Protein AF-A0A2J7ZLT3-F1 (afdb_monomer)

Mean predicted aligned error: 11.8 Å

Solvent-accessible surface area (backbone atoms only — not comparable to full-atom values): 6973 Å² total; per-residue (Å²): 136,85,84,80,76,80,91,77,70,74,75,76,81,77,71,83,74,70,76,86,75,75,88,58,89,88,62,77,82,69,49,76,57,26,65,30,59,28,71,86,56,54,35,35,39,38,24,14,52,70,13,44,32,37,34,28,34,59,89,78,57,43,77,76,38,74,42,75,80,49,94,32,29,22,65,43,48,42,49,38,85,85,42,55,36,34,40,36,32,29,56,54,98,77,77,48,38,39,36,36,35,26,34,61,90,77,49,42,81,76,46,76,47,74,54,70,132

Sequence (117 aa):
MAQHAPRDALPPPQQPITPPVPPRQNARPRAVTSVAFSPDGRQLASGSDGGTLLLWDTATGQCTATLEGHWGTVTSVAFSPDGRQLASSCGSRGDDETLWLWDTATGQCTATLEVGS

InterPro domains:
  IPR001680 WD40 repeat [PF00400] (31-57)
  IPR001680 WD40 repeat [PF00400] (61-103)
  IPR001680 WD40 repeat [PS50082] (25-66)
  IPR001680 WD40 repeat [PS50082] (67-112)
  IPR001680 WD40 repeat [SM00320] (18-57)
  IPR001680 WD40 repeat [SM00320] (60-103)
  IPR015943 WD40/YVTN repeat-like-containing domain superfamily [G3DSA:2.130.10.10] (11-117)
  IPR036322 WD40-repeat-containing domain superfamily [SSF50978] (30-114)

Nearest PDB structures (foldseek):
  7sse-assembly1_B  TM=6.465E-01  e=5.815E-06  Homo sapiens
  8f8e-assembly1_A  TM=6.397E-01  e=8.024E-06  Homo sapiens
  9bhr-assembly2_B  TM=6.167E-01  e=4.691E-06  Homo sapiens
  9d4e-assembly2_B  TM=6.391E-01  e=1.448E-05  Homo sapiens
  6zx9-assembly1_B  TM=6.154E-01  e=8.933E-06  Homo sapiens

Structure (mmCIF, N/CA/C/O backbone):
data_AF-A0A2J7ZLT3-F1
#
_entry.id   AF-A0A2J7ZLT3-F1
#
loop_
_atom_site.group_PDB
_atom_site.id
_atom_site.type_symbol
_atom_site.label_atom_id
_atom_site.label_alt_id
_atom_site.label_comp_id
_atom_site.label_asym_id
_atom_site.label_entity_id
_atom_site.label_seq_id
_atom_site.pdbx_PDB_ins_cod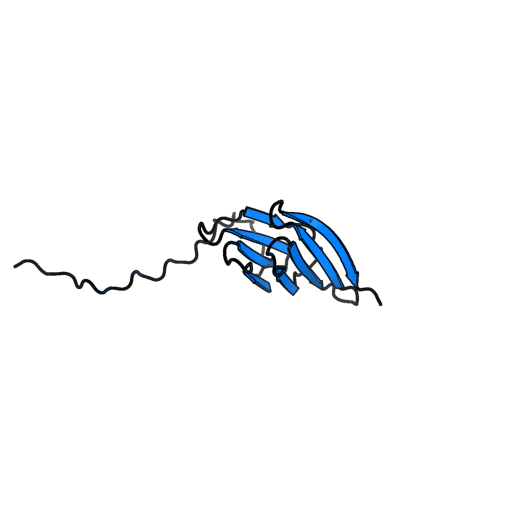e
_atom_site.Cartn_x
_atom_site.Cartn_y
_atom_site.Cartn_z
_atom_site.occupancy
_atom_site.B_iso_or_equiv
_atom_site.auth_seq_id
_atom_site.auth_comp_id
_atom_site.auth_asym_id
_atom_site.auth_atom_id
_atom_site.pdbx_PDB_model_num
ATOM 1 N N . MET A 1 1 ? -35.300 21.488 40.326 1.00 40.22 1 MET A N 1
ATOM 2 C CA . MET A 1 1 ? -35.542 21.544 38.869 1.00 40.22 1 MET A CA 1
ATOM 3 C C . MET A 1 1 ? -34.316 20.948 38.191 1.00 40.22 1 MET A C 1
ATOM 5 O O . MET A 1 1 ? -33.262 21.566 38.243 1.00 40.22 1 MET A O 1
ATOM 9 N N . ALA A 1 2 ? -34.395 19.706 37.708 1.00 40.06 2 ALA A N 1
ATOM 10 C CA . ALA A 1 2 ? -33.268 19.033 37.060 1.00 40.06 2 ALA A CA 1
ATOM 11 C C . ALA A 1 2 ? -33.290 19.358 35.561 1.00 40.06 2 ALA A C 1
ATOM 13 O O . ALA A 1 2 ? -34.299 19.138 34.896 1.00 40.06 2 ALA A O 1
ATOM 14 N N . GLN A 1 3 ? -32.198 19.927 35.059 1.00 45.53 3 GLN A N 1
ATOM 15 C CA . GLN A 1 3 ? -32.042 20.307 33.659 1.00 45.53 3 GLN A CA 1
ATOM 16 C C . GLN A 1 3 ? -31.741 19.036 32.853 1.00 45.53 3 GLN A C 1
ATOM 18 O O . GLN A 1 3 ? -30.761 18.345 33.125 1.00 45.53 3 GLN A O 1
ATOM 23 N N . HIS A 1 4 ? -32.623 18.688 31.916 1.00 41.56 4 HIS A N 1
ATOM 24 C CA . HIS A 1 4 ? -32.464 17.550 31.011 1.00 41.56 4 HIS A CA 1
ATOM 25 C C . HIS A 1 4 ? -31.528 17.973 29.867 1.00 41.56 4 HIS A C 1
ATOM 27 O O . HIS A 1 4 ? -31.846 18.904 29.131 1.00 41.56 4 HIS A O 1
ATOM 33 N N . ALA A 1 5 ? -30.368 17.328 29.733 1.00 53.16 5 ALA A N 1
ATOM 34 C CA . ALA A 1 5 ? -29.479 17.537 28.591 1.00 53.16 5 ALA A CA 1
ATOM 35 C C . ALA A 1 5 ? -30.092 16.917 27.310 1.00 53.16 5 ALA A C 1
ATOM 37 O O . ALA A 1 5 ? -30.724 15.859 27.402 1.00 53.16 5 ALA A O 1
ATOM 38 N N . PRO A 1 6 ? -29.933 17.537 26.124 1.00 52.59 6 PRO A N 1
ATOM 39 C CA . PRO A 1 6 ? -30.505 17.024 24.879 1.00 52.59 6 PRO A CA 1
ATOM 40 C C . PRO A 1 6 ? -29.804 15.728 24.440 1.00 52.59 6 PRO A C 1
ATOM 42 O O . PRO A 1 6 ? -28.578 15.660 24.384 1.00 52.59 6 PRO A O 1
ATOM 45 N N . ARG A 1 7 ? -30.595 14.693 24.129 1.00 55.78 7 ARG A N 1
ATOM 46 C CA . ARG A 1 7 ? -30.136 13.324 23.813 1.00 55.78 7 ARG A CA 1
ATOM 47 C C . ARG A 1 7 ? -29.684 13.118 22.355 1.00 55.78 7 ARG A C 1
ATOM 49 O O . ARG A 1 7 ? -29.323 11.999 22.015 1.00 55.78 7 ARG A O 1
ATOM 56 N N . ASP A 1 8 ? -29.649 14.179 21.544 1.00 48.78 8 ASP A N 1
ATOM 57 C CA . ASP A 1 8 ? -29.409 14.110 20.088 1.00 48.78 8 ASP A CA 1
ATOM 58 C C . ASP A 1 8 ? -28.121 14.814 19.620 1.00 48.78 8 ASP A C 1
ATOM 60 O O . ASP A 1 8 ? -27.965 15.139 18.443 1.00 48.78 8 ASP A O 1
ATOM 64 N N . ALA A 1 9 ? -27.166 15.065 20.518 1.00 43.59 9 ALA A N 1
ATOM 65 C CA . ALA A 1 9 ? -25.853 15.537 20.091 1.00 43.59 9 ALA A CA 1
ATOM 66 C C . ALA A 1 9 ? -25.094 14.385 19.409 1.00 43.59 9 ALA A C 1
ATOM 68 O O . ALA A 1 9 ? -24.639 13.454 20.076 1.00 43.59 9 ALA A O 1
ATOM 69 N N . LEU A 1 10 ? -24.957 14.454 18.078 1.00 37.12 10 LEU A N 1
ATOM 70 C CA . LEU A 1 10 ? -23.989 13.649 17.329 1.00 37.12 10 LEU A CA 1
ATOM 71 C C . LEU A 1 10 ? -22.627 13.757 18.036 1.00 37.12 10 LEU A C 1
ATOM 73 O O . LEU A 1 10 ? -22.202 14.879 18.340 1.00 37.12 10 LEU A O 1
ATOM 77 N N . PRO A 1 11 ? -21.945 12.635 18.331 1.00 38.00 11 PRO A N 1
ATOM 78 C CA . PRO A 1 11 ? -20.622 12.698 18.928 1.00 38.00 11 PRO A CA 1
ATOM 79 C C . PRO A 1 11 ? -19.718 13.551 18.027 1.00 38.00 11 PRO A C 1
ATOM 81 O O . PRO A 1 11 ? -19.845 13.472 16.799 1.00 38.00 11 PRO A O 1
ATOM 84 N N . PRO A 1 12 ? -18.830 14.387 18.600 1.00 36.47 12 PRO A N 1
ATOM 85 C CA . PRO A 1 12 ? -17.894 15.166 17.802 1.00 36.47 12 PRO A CA 1
ATOM 86 C C . PRO A 1 12 ? -17.154 14.218 16.848 1.00 36.47 12 PRO A C 1
ATOM 88 O O . PRO A 1 12 ? -16.856 13.089 17.256 1.00 36.47 12 PRO A O 1
ATOM 91 N N . PRO A 1 13 ? -16.881 14.628 15.593 1.00 39.75 13 PRO A N 1
ATOM 92 C CA . PRO A 1 13 ? -16.137 13.792 14.664 1.00 39.75 13 PRO A CA 1
ATOM 93 C C . PRO A 1 13 ? -14.845 13.361 15.357 1.00 39.75 13 PRO A C 1
ATOM 95 O O . PRO A 1 13 ? -14.049 14.201 15.780 1.00 39.75 13 PRO A O 1
ATOM 98 N N . GLN A 1 14 ? -14.700 12.050 15.556 1.00 39.91 14 GLN A N 1
ATOM 99 C CA . GLN A 1 14 ? -13.506 11.456 16.145 1.00 39.91 14 GLN A CA 1
ATOM 100 C C . GLN A 1 14 ? -12.328 11.935 15.292 1.00 39.91 14 GLN A C 1
ATOM 102 O O . GLN A 1 14 ? -12.320 11.725 14.077 1.00 39.91 14 GLN A O 1
ATOM 107 N N . GLN A 1 15 ? -11.395 12.672 15.898 1.00 37.34 15 GLN A N 1
ATOM 108 C CA . GLN A 1 15 ? -10.219 13.170 15.189 1.00 37.34 15 GLN A CA 1
ATOM 109 C C . GLN A 1 15 ? -9.488 11.984 14.533 1.00 37.34 15 GLN A C 1
ATOM 111 O O . GLN A 1 15 ? -9.453 10.909 15.138 1.00 37.34 15 GLN A O 1
ATOM 116 N N . PRO A 1 16 ? -8.918 12.141 13.320 1.00 41.03 16 PRO A N 1
ATOM 117 C CA . PRO A 1 16 ? -8.158 11.073 12.682 1.00 41.03 16 PRO A CA 1
ATOM 118 C C . PRO A 1 16 ? -7.102 10.542 13.649 1.00 41.03 16 PRO A C 1
ATOM 120 O O . PRO A 1 16 ? -6.322 11.315 14.207 1.00 41.03 16 PRO A O 1
ATOM 123 N N . ILE A 1 17 ? -7.102 9.229 13.865 1.00 47.22 17 ILE A N 1
ATOM 124 C CA . ILE A 1 17 ? -6.197 8.545 14.787 1.00 47.22 17 ILE A CA 1
ATOM 125 C C . ILE A 1 17 ? -4.816 8.480 14.116 1.00 47.22 17 ILE A C 1
ATOM 127 O O . ILE A 1 17 ? -4.410 7.450 13.591 1.00 47.22 17 ILE A O 1
ATOM 131 N N . THR A 1 18 ? -4.107 9.607 14.031 1.00 40.62 18 THR A N 1
ATOM 132 C CA . THR A 1 18 ? -2.733 9.625 13.519 1.00 40.62 18 THR A CA 1
ATOM 133 C C . THR A 1 18 ? -1.800 9.057 14.589 1.00 40.62 18 THR A C 1
ATOM 135 O O . THR A 1 18 ? -1.822 9.567 15.715 1.00 40.62 18 THR A O 1
ATOM 138 N N . PRO A 1 19 ? -0.960 8.048 14.291 1.00 43.44 19 PRO A N 1
ATOM 139 C CA . PRO A 1 19 ? 0.067 7.613 15.229 1.00 43.44 19 PRO A CA 1
ATOM 140 C C . PRO A 1 19 ? 1.052 8.762 15.516 1.00 43.44 19 PRO A C 1
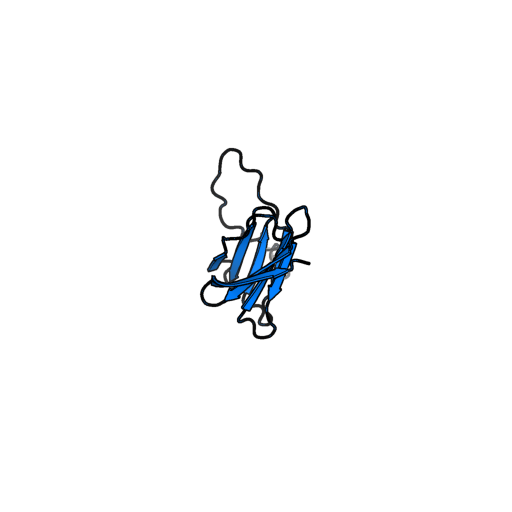ATOM 142 O O . PRO A 1 19 ? 1.192 9.681 14.701 1.00 43.44 19 PRO A O 1
ATOM 145 N N . PRO A 1 20 ? 1.753 8.737 16.663 1.00 36.25 20 PRO A N 1
ATOM 146 C CA . PRO A 1 20 ? 2.721 9.767 17.003 1.00 36.25 20 PRO A CA 1
ATOM 147 C C . PRO A 1 20 ? 3.892 9.699 16.018 1.00 36.25 20 PRO A C 1
ATOM 149 O O . PRO A 1 20 ? 4.711 8.783 16.066 1.00 36.25 20 PRO A O 1
ATOM 152 N N . VAL A 1 21 ? 3.981 10.675 15.114 1.00 49.28 21 VAL A N 1
ATOM 153 C CA . VAL A 1 21 ? 5.183 10.890 14.302 1.00 49.28 21 VAL A CA 1
ATOM 154 C C . VAL A 1 21 ? 6.327 11.233 15.265 1.00 49.28 21 VAL A C 1
ATOM 156 O O . VAL A 1 21 ? 6.224 12.236 15.977 1.00 49.28 21 VAL A O 1
ATOM 159 N N . PRO A 1 22 ? 7.422 10.449 15.333 1.00 42.88 22 PRO A N 1
ATOM 160 C CA . PRO A 1 22 ? 8.580 10.856 16.115 1.00 42.88 22 PRO A CA 1
ATOM 161 C C . PRO A 1 22 ? 9.144 12.148 15.504 1.00 42.88 22 PRO A C 1
ATOM 163 O O . PRO A 1 22 ? 9.257 12.232 14.276 1.00 42.88 22 PRO A O 1
ATOM 166 N N . PRO A 1 23 ? 9.513 13.162 16.306 1.00 39.97 23 PRO A N 1
ATOM 167 C CA . PRO A 1 23 ? 10.065 14.397 15.771 1.00 39.97 23 PRO A CA 1
ATOM 168 C C . PRO A 1 23 ? 11.445 14.109 15.171 1.00 39.97 23 PRO A C 1
ATOM 170 O O . PRO A 1 23 ? 12.461 14.116 15.863 1.00 39.97 23 PRO A O 1
ATOM 173 N N . ARG A 1 24 ? 11.504 13.850 13.861 1.00 49.59 24 ARG A N 1
ATOM 174 C CA . ARG A 1 24 ? 12.762 13.899 13.114 1.00 49.59 24 ARG A CA 1
ATOM 175 C C . ARG A 1 24 ? 13.041 15.362 12.800 1.00 49.59 24 ARG A C 1
ATOM 177 O O . ARG A 1 24 ? 12.426 15.945 11.909 1.00 49.59 24 ARG A O 1
ATOM 184 N N . GLN A 1 25 ? 13.934 15.957 13.589 1.00 47.31 25 GLN A N 1
ATOM 185 C CA . GLN A 1 25 ? 14.418 17.323 13.403 1.00 47.31 25 GLN A CA 1
ATOM 186 C C . GLN A 1 25 ? 14.842 17.500 11.929 1.00 47.31 25 GLN A C 1
ATOM 188 O O . GLN A 1 25 ? 15.731 16.803 11.446 1.00 47.31 25 GLN A O 1
ATOM 193 N N . ASN A 1 26 ? 14.143 18.390 11.218 1.00 43.09 26 ASN A N 1
ATOM 194 C CA . ASN A 1 26 ? 14.341 18.800 9.817 1.00 43.09 26 ASN A CA 1
ATOM 195 C C . ASN A 1 26 ? 13.832 17.881 8.683 1.00 43.09 26 ASN A C 1
ATOM 197 O O . ASN A 1 26 ? 14.137 18.152 7.521 1.00 43.09 26 ASN A O 1
ATOM 201 N N . ALA A 1 27 ? 12.992 16.875 8.943 1.00 51.75 27 ALA A N 1
ATOM 202 C CA . ALA A 1 27 ? 12.266 16.195 7.864 1.00 51.75 27 ALA A CA 1
ATOM 203 C C . ALA A 1 27 ? 10.974 16.961 7.522 1.00 51.75 27 ALA A C 1
ATOM 205 O O . ALA A 1 27 ? 10.111 17.141 8.381 1.00 51.75 27 ALA A O 1
ATOM 206 N N . ARG A 1 28 ? 10.809 17.405 6.266 1.00 53.97 28 ARG A N 1
ATOM 207 C CA . ARG A 1 28 ? 9.478 17.783 5.754 1.00 53.97 28 ARG A CA 1
ATOM 208 C C . ARG A 1 28 ? 8.550 16.575 5.973 1.00 53.97 28 ARG A C 1
ATOM 210 O O . ARG A 1 28 ? 8.981 15.459 5.670 1.00 53.97 28 ARG A O 1
ATOM 217 N N . PRO A 1 29 ? 7.326 16.749 6.504 1.00 56.34 29 PRO A N 1
ATOM 218 C CA . PRO A 1 29 ? 6.378 15.645 6.561 1.00 56.34 29 PRO A CA 1
ATOM 219 C C . PRO A 1 29 ? 6.164 15.136 5.132 1.00 56.34 29 PRO A C 1
ATOM 221 O O . PRO A 1 29 ? 5.848 15.926 4.243 1.00 56.34 29 PRO A O 1
ATOM 224 N N . ARG A 1 30 ? 6.416 13.842 4.913 1.00 72.44 30 ARG A N 1
ATOM 225 C CA . ARG A 1 30 ? 6.224 13.189 3.613 1.00 72.44 30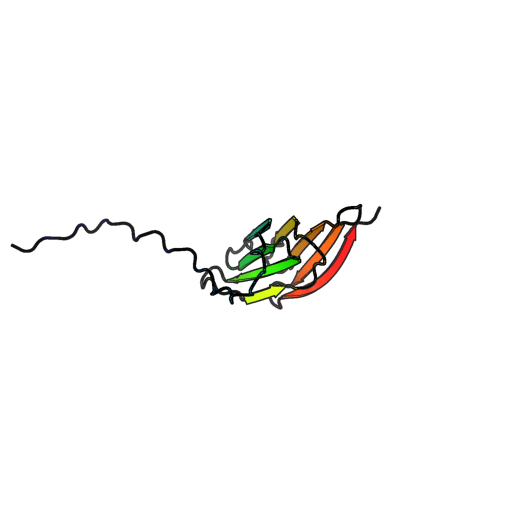 ARG A CA 1
ATOM 226 C C . ARG A 1 30 ? 4.740 13.224 3.273 1.00 72.44 30 ARG A C 1
ATOM 228 O O . ARG A 1 30 ? 3.925 12.760 4.073 1.00 72.44 30 ARG A O 1
ATOM 235 N N . ALA A 1 31 ? 4.383 13.828 2.144 1.00 82.81 31 ALA A N 1
ATOM 236 C CA . ALA A 1 31 ? 2.988 13.954 1.753 1.00 82.81 31 ALA A CA 1
ATOM 237 C C . ALA A 1 31 ? 2.442 12.586 1.334 1.00 82.81 31 ALA A C 1
ATOM 239 O O . ALA A 1 31 ? 3.114 11.834 0.627 1.00 82.81 31 ALA A O 1
ATOM 240 N N . VAL A 1 32 ? 1.215 12.272 1.757 1.00 85.75 32 VAL A N 1
ATOM 241 C CA . VAL A 1 32 ? 0.476 11.129 1.212 1.00 85.75 32 VAL A CA 1
ATOM 242 C C . VAL A 1 32 ? 0.051 11.492 -0.203 1.00 85.75 32 VAL A C 1
ATOM 244 O O . VAL A 1 32 ? -0.617 12.502 -0.417 1.00 85.75 32 VAL A O 1
ATOM 247 N N . THR A 1 33 ? 0.463 10.680 -1.163 1.00 89.56 33 THR A N 1
ATOM 248 C CA . THR A 1 33 ? 0.258 10.916 -2.596 1.00 89.56 33 THR A CA 1
ATOM 249 C C . THR A 1 33 ? -0.824 10.020 -3.177 1.00 89.56 33 THR A C 1
ATOM 251 O O . THR A 1 33 ? -1.419 10.367 -4.193 1.00 89.56 33 THR A O 1
ATOM 254 N N . SER A 1 34 ? -1.113 8.885 -2.535 1.00 89.75 34 SER A N 1
ATOM 255 C CA . SER A 1 34 ? -2.132 7.943 -2.991 1.00 89.75 34 SER A CA 1
ATOM 256 C C . SER A 1 34 ? -2.665 7.090 -1.837 1.00 89.75 34 SER A C 1
ATOM 258 O O . SER A 1 34 ? -1.940 6.813 -0.878 1.00 89.75 34 SER A O 1
ATOM 260 N N . VAL A 1 35 ? -3.934 6.685 -1.920 1.00 93.25 35 VAL A N 1
ATOM 261 C CA . VAL A 1 35 ? -4.607 5.818 -0.942 1.00 93.25 35 VAL A CA 1
ATOM 262 C C . VAL A 1 35 ? -5.547 4.841 -1.642 1.00 93.25 35 VAL A C 1
ATOM 264 O O . VAL A 1 35 ? -6.166 5.191 -2.645 1.00 93.25 35 VAL A O 1
ATOM 267 N N . ALA A 1 36 ? -5.694 3.638 -1.092 1.00 94.12 36 ALA A N 1
ATOM 268 C CA . ALA A 1 36 ? -6.637 2.636 -1.581 1.00 94.12 36 ALA A CA 1
ATOM 269 C C . ALA A 1 36 ? -7.200 1.814 -0.422 1.00 94.12 36 ALA A C 1
ATOM 271 O O . ALA A 1 36 ? -6.462 1.454 0.490 1.00 94.12 36 ALA A O 1
ATOM 272 N N . PHE A 1 37 ? -8.492 1.496 -0.463 1.00 93.38 37 PHE A N 1
ATOM 273 C CA . PHE A 1 37 ? -9.095 0.519 0.445 1.00 93.38 37 PHE A CA 1
ATOM 274 C C . PHE A 1 37 ? -9.017 -0.881 -0.157 1.00 93.38 37 PHE A C 1
ATOM 276 O O . PHE A 1 37 ? -9.119 -1.040 -1.377 1.00 93.38 37 PHE A O 1
ATOM 283 N N . SER A 1 38 ? -8.881 -1.892 0.698 1.00 92.31 38 SER A N 1
ATOM 284 C CA . SER A 1 38 ? -9.097 -3.274 0.286 1.00 92.31 38 SER A CA 1
ATOM 285 C C . SER A 1 38 ? -10.566 -3.497 -0.102 1.00 92.31 38 SER A C 1
ATOM 287 O O . SER A 1 38 ? -11.453 -2.803 0.404 1.00 92.31 38 SER A O 1
ATOM 289 N N . PRO A 1 39 ? -10.866 -4.480 -0.969 1.00 90.00 39 PRO A N 1
ATOM 290 C CA . PRO A 1 39 ? -12.237 -4.766 -1.398 1.00 90.00 39 PRO A CA 1
ATOM 291 C C . PRO A 1 39 ? -13.176 -5.143 -0.248 1.00 90.00 39 PRO A C 1
ATOM 293 O O . PRO A 1 39 ? -14.366 -4.846 -0.292 1.00 90.00 39 PRO A O 1
ATOM 296 N N . ASP A 1 40 ? -12.639 -5.784 0.793 1.00 90.31 40 ASP A N 1
ATOM 297 C CA . ASP A 1 40 ? -13.372 -6.134 2.012 1.00 90.31 40 ASP A CA 1
ATOM 298 C C . ASP A 1 40 ? -13.449 -4.980 3.031 1.00 90.31 40 ASP A C 1
ATOM 300 O O . ASP A 1 40 ? -14.087 -5.116 4.075 1.00 90.31 40 ASP A O 1
ATOM 304 N N . GLY A 1 41 ? -12.792 -3.851 2.744 1.00 89.50 41 GLY A N 1
ATOM 305 C CA . GLY A 1 41 ? -12.744 -2.661 3.587 1.00 89.50 41 GLY A CA 1
ATOM 306 C C . GLY A 1 41 ? -11.961 -2.824 4.889 1.00 89.50 41 GLY A C 1
ATOM 307 O O . GLY A 1 41 ? -11.994 -1.912 5.713 1.00 89.50 41 GLY A O 1
ATOM 308 N N . ARG A 1 42 ? -11.276 -3.953 5.111 1.00 90.81 42 ARG A N 1
ATOM 309 C CA . ARG A 1 42 ? -10.547 -4.244 6.360 1.00 90.81 42 ARG A CA 1
ATOM 310 C C . ARG A 1 42 ? -9.157 -3.625 6.404 1.00 90.81 42 ARG A C 1
ATOM 312 O O . ARG A 1 42 ? -8.608 -3.437 7.487 1.00 90.81 42 ARG A O 1
ATOM 319 N N . GLN A 1 43 ? -8.596 -3.312 5.242 1.00 91.69 43 GLN A N 1
ATOM 320 C CA . GLN A 1 43 ? -7.287 -2.698 5.116 1.00 91.69 43 GLN A CA 1
ATOM 321 C C . GLN A 1 43 ? -7.358 -1.394 4.323 1.00 91.69 43 GLN A C 1
ATOM 323 O O . GLN A 1 43 ? -8.163 -1.227 3.406 1.00 91.69 43 GLN A O 1
ATOM 328 N N . LEU A 1 44 ? -6.478 -0.467 4.676 1.00 92.25 44 LEU A N 1
ATOM 329 C CA . LEU A 1 44 ? -6.201 0.744 3.918 1.00 92.25 44 LEU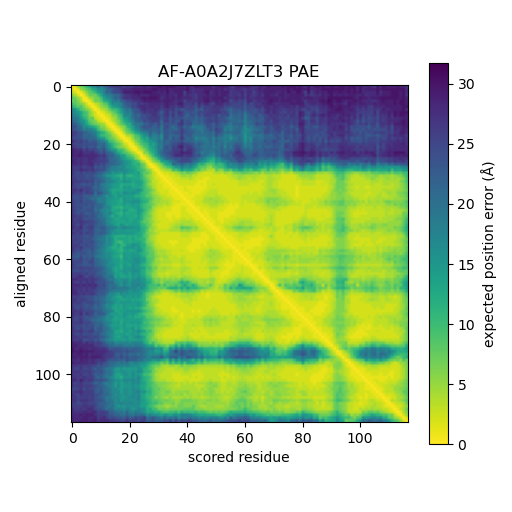 A CA 1
ATOM 330 C C . LEU A 1 44 ? -4.712 0.749 3.580 1.00 92.25 44 LEU A C 1
ATOM 332 O O . LEU A 1 44 ? -3.883 0.511 4.450 1.00 92.25 44 LEU A O 1
ATOM 336 N N . ALA A 1 45 ? -4.371 1.038 2.331 1.00 91.75 45 ALA A N 1
ATOM 337 C CA . ALA A 1 45 ? -3.004 1.300 1.913 1.00 91.75 45 ALA A CA 1
ATOM 338 C C . ALA A 1 45 ? -2.828 2.794 1.646 1.00 91.75 45 ALA A C 1
ATOM 340 O O . ALA A 1 45 ? -3.700 3.431 1.053 1.00 91.75 45 ALA A O 1
ATOM 341 N N . SER A 1 46 ? -1.690 3.349 2.051 1.00 91.44 46 SER A N 1
ATOM 342 C CA . SER A 1 46 ? -1.317 4.736 1.768 1.00 91.44 46 SER A CA 1
ATOM 343 C C . SER A 1 46 ? 0.123 4.815 1.280 1.00 91.44 46 SER A C 1
ATOM 345 O O . SER A 1 46 ? 1.018 4.317 1.961 1.00 91.44 46 SER A O 1
ATOM 347 N N . GLY A 1 47 ? 0.346 5.467 0.142 1.00 90.38 47 GLY A N 1
ATOM 348 C CA . GLY A 1 47 ? 1.667 5.758 -0.412 1.00 90.38 47 GLY A CA 1
ATOM 349 C C . GLY A 1 47 ? 2.091 7.205 -0.180 1.00 90.38 47 GLY A C 1
ATOM 350 O O . GLY A 1 47 ? 1.247 8.098 -0.089 1.00 90.38 47 GLY A O 1
ATOM 351 N N . SER A 1 48 ? 3.400 7.433 -0.081 1.00 88.19 48 SER A N 1
ATOM 352 C CA . SER A 1 48 ? 3.983 8.760 0.143 1.00 88.19 48 SER A CA 1
ATOM 353 C C . SER A 1 48 ? 4.972 9.185 -0.942 1.00 88.19 48 SER A C 1
ATOM 355 O O . SER A 1 48 ? 5.569 8.356 -1.637 1.00 88.19 48 SER A O 1
ATOM 357 N N . ASP A 1 49 ? 5.207 10.497 -1.024 1.00 85.75 49 ASP A N 1
ATOM 358 C CA . ASP A 1 49 ? 6.229 11.114 -1.884 1.00 85.75 49 ASP A CA 1
ATOM 359 C C . ASP A 1 49 ? 7.650 10.592 -1.636 1.00 85.75 49 ASP A C 1
ATOM 361 O O . ASP A 1 49 ? 8.518 10.664 -2.504 1.00 85.75 49 ASP A O 1
ATOM 365 N N . GLY A 1 50 ? 7.861 10.014 -0.462 1.00 80.62 50 GLY A N 1
ATOM 366 C CA . GLY A 1 50 ? 9.112 9.453 -0.029 1.00 80.62 50 GLY A CA 1
ATOM 367 C C . GLY A 1 50 ? 9.347 7.979 -0.361 1.00 80.62 50 GLY A C 1
ATOM 368 O O . GLY A 1 50 ? 10.369 7.432 0.062 1.00 80.62 50 GLY A O 1
ATOM 369 N N . GLY A 1 51 ? 8.413 7.319 -1.042 1.00 81.81 51 GLY A N 1
ATOM 370 C CA . GLY A 1 51 ? 8.554 5.900 -1.379 1.00 81.81 51 GLY A CA 1
ATOM 371 C C . GLY A 1 51 ? 8.196 4.946 -0.242 1.00 81.81 51 GLY A C 1
ATOM 372 O O . GLY A 1 51 ? 8.501 3.758 -0.296 1.00 81.81 51 GLY A O 1
ATOM 373 N N . THR A 1 52 ? 7.549 5.450 0.809 1.00 86.00 52 THR A N 1
ATOM 374 C CA . THR A 1 52 ? 7.013 4.601 1.876 1.00 86.00 52 THR A CA 1
ATOM 375 C C . THR A 1 52 ? 5.551 4.304 1.590 1.00 86.00 52 THR A C 1
ATOM 377 O O . THR A 1 52 ? 4.769 5.240 1.387 1.00 86.00 52 THR A O 1
ATOM 380 N N . LEU A 1 53 ? 5.190 3.024 1.622 1.00 89.38 53 LEU A N 1
ATOM 381 C CA . LEU A 1 53 ? 3.812 2.557 1.675 1.00 89.38 53 LEU A CA 1
ATOM 382 C C . LEU A 1 53 ? 3.499 2.009 3.061 1.00 89.38 53 LEU A C 1
ATOM 384 O O . LEU A 1 53 ? 4.322 1.344 3.682 1.00 89.38 53 LEU A O 1
ATOM 388 N N . LEU A 1 54 ? 2.304 2.299 3.550 1.00 89.88 54 LEU A N 1
ATOM 389 C CA . LEU A 1 54 ? 1.817 1.833 4.843 1.00 89.88 54 LEU A CA 1
ATOM 390 C C . LEU A 1 54 ? 0.510 1.083 4.629 1.00 89.88 54 LEU A C 1
ATOM 392 O O . LEU A 1 54 ? -0.355 1.571 3.896 1.00 89.88 54 LEU A O 1
ATOM 396 N N . LEU A 1 55 ? 0.373 -0.074 5.273 1.00 90.56 55 LEU A N 1
ATOM 397 C CA . LEU A 1 55 ? -0.901 -0.765 5.430 1.00 90.56 55 LEU A CA 1
ATOM 398 C C . LEU A 1 55 ? -1.451 -0.505 6.823 1.00 90.56 55 LEU A C 1
ATOM 400 O O . LEU A 1 55 ? -0.728 -0.552 7.818 1.00 90.56 55 LEU A O 1
ATOM 404 N N . TRP A 1 56 ? -2.754 -0.290 6.873 1.00 91.75 56 TRP A N 1
ATOM 405 C CA . TRP A 1 56 ? -3.498 0.015 8.077 1.00 91.75 56 TRP A CA 1
ATOM 406 C C . TRP A 1 56 ? -4.658 -0.955 8.215 1.00 91.75 56 TRP A C 1
ATOM 408 O O . TRP A 1 56 ? -5.354 -1.224 7.237 1.00 91.75 56 TRP A O 1
ATOM 418 N N . ASP A 1 57 ? -4.911 -1.421 9.431 1.00 89.62 57 ASP A N 1
ATOM 419 C CA . ASP A 1 57 ? -6.170 -2.072 9.776 1.00 89.62 57 ASP A CA 1
ATOM 420 C C . ASP A 1 57 ? -7.235 -0.991 10.010 1.00 89.62 57 ASP A C 1
ATOM 422 O O . ASP A 1 57 ? -7.068 -0.099 10.845 1.00 89.62 57 ASP A O 1
ATOM 426 N N . THR A 1 58 ? -8.331 -1.038 9.253 1.00 89.00 58 THR A N 1
ATOM 427 C CA . THR A 1 58 ? -9.362 0.015 9.282 1.00 89.00 58 THR A CA 1
ATOM 428 C C . THR A 1 58 ? -10.227 -0.026 10.538 1.00 89.00 58 THR A C 1
ATOM 430 O O . THR A 1 58 ? -10.812 0.993 10.902 1.00 89.00 58 THR A O 1
ATOM 433 N N . ALA A 1 59 ? -10.304 -1.172 11.220 1.00 89.06 59 ALA A N 1
ATOM 434 C CA . ALA A 1 59 ? -11.105 -1.334 12.430 1.00 89.06 59 ALA A CA 1
ATOM 435 C C . ALA A 1 59 ? -10.412 -0.732 13.661 1.00 89.06 59 ALA A C 1
ATOM 437 O O . ALA A 1 59 ? -11.065 -0.177 14.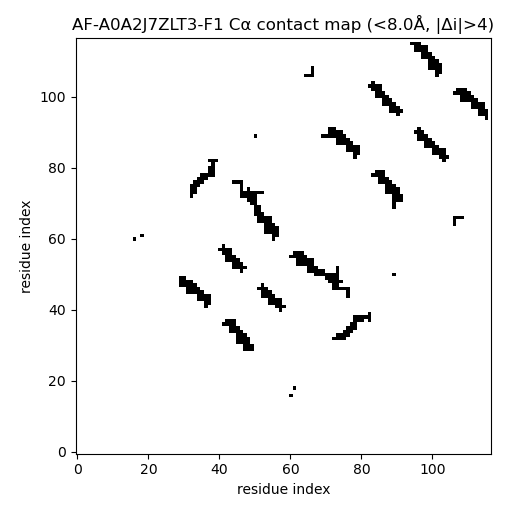544 1.00 89.06 59 ALA A O 1
ATOM 438 N N . THR A 1 60 ? -9.088 -0.846 13.720 1.00 87.88 60 THR A N 1
ATOM 439 C CA . THR A 1 60 ? -8.254 -0.418 14.850 1.00 87.88 60 THR A CA 1
ATOM 440 C C . THR A 1 60 ? -7.490 0.876 14.575 1.00 87.88 60 THR A C 1
ATOM 442 O O . THR A 1 60 ? -7.001 1.508 15.513 1.00 87.88 60 THR A O 1
ATOM 445 N N . GLY A 1 61 ? -7.356 1.265 13.303 1.00 84.69 61 GLY A N 1
ATOM 446 C CA . GLY A 1 61 ? -6.535 2.394 12.866 1.00 84.69 61 GLY A CA 1
ATOM 447 C C . GLY A 1 61 ? -5.031 2.162 13.040 1.00 84.69 61 GLY A C 1
ATOM 448 O O . GLY A 1 61 ? -4.257 3.115 12.992 1.00 84.69 61 GLY A O 1
ATOM 449 N N . GLN A 1 62 ? -4.601 0.923 13.289 1.00 86.75 62 GLN A N 1
ATOM 450 C CA . GLN A 1 62 ? -3.195 0.600 13.521 1.00 86.75 62 GLN A CA 1
ATOM 451 C C . GLN A 1 62 ? -2.470 0.319 12.207 1.00 86.75 62 GLN A C 1
ATOM 453 O O . GLN A 1 62 ? -3.005 -0.342 11.319 1.00 86.75 62 GLN A O 1
ATOM 458 N N . CYS A 1 63 ? -1.225 0.785 12.108 1.00 88.44 63 CYS A N 1
ATOM 459 C CA . CYS A 1 63 ? -0.332 0.426 11.012 1.00 88.44 63 CYS A CA 1
ATOM 460 C C . CYS A 1 63 ? 0.107 -1.034 11.186 1.00 88.44 63 CYS A C 1
ATOM 462 O O . CYS A 1 63 ? 0.772 -1.369 12.167 1.00 88.44 63 CYS A O 1
ATOM 464 N N . THR A 1 64 ? -0.280 -1.899 10.252 1.00 86.44 64 THR A N 1
ATOM 465 C CA . THR A 1 64 ? 0.011 -3.338 10.293 1.00 86.44 64 THR A CA 1
ATOM 466 C C . THR A 1 64 ? 1.295 -3.692 9.558 1.00 86.44 64 THR A C 1
ATOM 468 O O . THR A 1 64 ? 1.945 -4.668 9.922 1.00 86.44 64 THR A O 1
ATOM 471 N N . ALA A 1 65 ? 1.680 -2.911 8.544 1.00 85.19 65 ALA A N 1
ATOM 472 C CA . ALA A 1 65 ? 2.920 -3.122 7.807 1.00 85.19 65 ALA A CA 1
ATOM 473 C C . ALA A 1 65 ? 3.457 -1.825 7.194 1.00 85.19 65 ALA A C 1
ATOM 475 O O . ALA A 1 65 ? 2.695 -0.976 6.729 1.00 85.19 65 ALA A O 1
ATOM 476 N N . THR A 1 66 ? 4.785 -1.727 7.137 1.00 86.81 66 THR A N 1
ATOM 477 C CA . THR A 1 66 ? 5.508 -0.699 6.384 1.00 86.81 66 THR A CA 1
ATOM 478 C C . THR A 1 66 ? 6.190 -1.373 5.204 1.00 86.81 66 THR A C 1
ATOM 480 O O . THR A 1 66 ? 7.054 -2.227 5.386 1.00 86.81 66 THR A O 1
ATOM 483 N N . LEU A 1 67 ? 5.791 -0.986 4.000 1.00 83.38 67 LEU A N 1
ATOM 484 C CA . LEU A 1 67 ? 6.339 -1.471 2.745 1.00 83.38 67 LEU A CA 1
ATOM 485 C C . LEU A 1 67 ? 7.391 -0.465 2.267 1.00 83.38 67 LEU A C 1
ATOM 487 O O . LEU A 1 67 ? 7.077 0.596 1.716 1.00 83.38 67 LEU A O 1
ATOM 491 N N . GLU A 1 68 ? 8.651 -0.779 2.554 1.00 77.69 68 GLU A N 1
ATOM 492 C CA . GLU A 1 68 ? 9.811 -0.005 2.116 1.00 77.69 68 GLU A CA 1
ATOM 493 C C . GLU A 1 68 ? 10.446 -0.677 0.895 1.00 77.69 68 GLU A C 1
ATOM 495 O O . GLU A 1 68 ? 10.499 -1.902 0.807 1.00 77.69 68 GLU A O 1
ATOM 500 N N . GLY A 1 69 ? 10.927 0.120 -0.058 1.00 68.19 69 GLY A N 1
ATOM 501 C CA . GLY A 1 69 ? 11.564 -0.408 -1.270 1.00 68.19 69 GLY A CA 1
ATOM 502 C C . GLY A 1 69 ? 11.369 0.453 -2.513 1.00 68.19 69 GLY A C 1
ATOM 503 O O . GLY A 1 69 ? 12.111 0.290 -3.475 1.00 68.19 69 GLY A O 1
ATOM 504 N N . HIS A 1 70 ? 10.430 1.403 -2.496 1.00 70.69 70 HIS A N 1
ATOM 505 C CA . HIS A 1 70 ? 10.317 2.363 -3.590 1.00 70.69 70 HIS A CA 1
ATOM 506 C C . HIS A 1 70 ? 11.43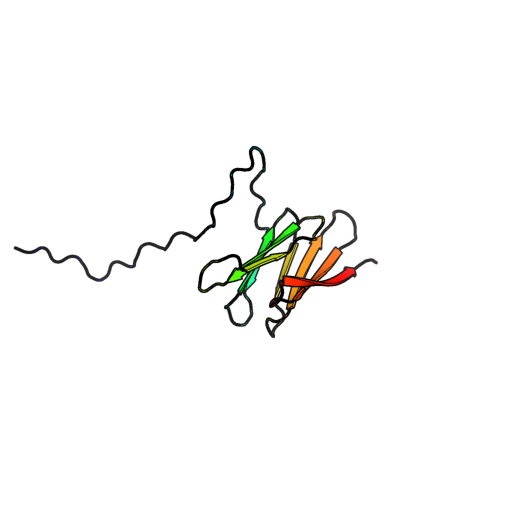4 3.403 -3.515 1.00 70.69 70 HIS A C 1
ATOM 508 O O . HIS A 1 70 ? 11.649 4.037 -2.481 1.00 70.69 70 HIS A O 1
ATOM 514 N N . TRP A 1 71 ? 12.109 3.620 -4.642 1.00 69.88 71 TRP A N 1
ATOM 515 C CA . TRP A 1 71 ? 13.187 4.605 -4.769 1.00 69.88 71 TRP A CA 1
ATOM 516 C C . TRP A 1 71 ? 12.701 6.043 -5.016 1.00 69.88 71 TRP A C 1
ATOM 518 O O . TRP A 1 71 ? 13.517 6.959 -5.101 1.00 69.88 71 TRP A O 1
ATOM 528 N N . GLY A 1 72 ? 11.388 6.270 -5.091 1.00 79.25 72 GLY A N 1
ATOM 529 C CA . GLY A 1 72 ? 10.804 7.582 -5.366 1.00 79.25 72 GLY A CA 1
ATOM 530 C C . GLY A 1 72 ? 9.345 7.700 -4.929 1.00 79.25 72 GLY A C 1
ATOM 531 O O . GLY A 1 72 ? 8.853 6.912 -4.125 1.00 79.25 72 GLY A O 1
ATOM 532 N N . THR A 1 73 ? 8.652 8.713 -5.445 1.00 84.75 73 THR A N 1
ATOM 533 C CA . THR A 1 73 ? 7.262 9.005 -5.085 1.00 84.75 73 THR A CA 1
ATOM 534 C C . THR A 1 73 ? 6.321 7.892 -5.525 1.00 84.75 73 THR A C 1
ATOM 536 O O . THR A 1 73 ? 6.230 7.581 -6.713 1.00 84.75 73 THR A O 1
ATOM 539 N N . VAL A 1 74 ? 5.557 7.351 -4.572 1.00 87.88 74 VAL A N 1
ATOM 540 C CA . VAL A 1 74 ? 4.465 6.427 -4.885 1.00 87.88 74 VAL A CA 1
ATOM 541 C C . VAL A 1 74 ? 3.369 7.216 -5.590 1.00 87.88 74 VAL A C 1
ATOM 543 O O . VAL A 1 74 ? 2.775 8.115 -4.999 1.00 87.88 74 VAL A O 1
ATOM 546 N N . THR A 1 75 ? 3.106 6.918 -6.855 1.00 88.62 75 THR A N 1
ATOM 547 C CA . THR A 1 75 ? 2.123 7.660 -7.659 1.00 88.62 75 THR A CA 1
ATOM 548 C C . THR A 1 75 ? 0.742 7.021 -7.614 1.00 88.62 75 THR A C 1
ATOM 550 O O . THR A 1 75 ? -0.261 7.726 -7.705 1.00 88.62 75 THR A O 1
ATOM 553 N N . SER A 1 76 ? 0.672 5.704 -7.421 1.00 89.12 76 SER A N 1
ATOM 554 C CA . SER A 1 76 ? -0.582 4.960 -7.361 1.00 89.12 76 SER A CA 1
ATOM 555 C C . SER A 1 76 ? -0.479 3.766 -6.421 1.00 89.12 76 SER A C 1
ATOM 557 O O . SER A 1 76 ? 0.588 3.163 -6.275 1.00 89.12 76 SER A O 1
ATOM 559 N N . VAL A 1 77 ? -1.608 3.421 -5.805 1.00 92.19 77 VAL A N 1
ATOM 560 C CA . VAL A 1 77 ? -1.795 2.183 -5.050 1.00 92.19 77 VAL A CA 1
ATOM 561 C C . VAL A 1 77 ? -3.142 1.570 -5.409 1.00 92.19 77 VAL A C 1
ATOM 563 O O . VAL A 1 77 ? -4.133 2.289 -5.528 1.00 92.19 77 VAL A O 1
ATOM 566 N N . ALA A 1 78 ? -3.201 0.250 -5.551 1.00 94.19 78 ALA A N 1
ATOM 567 C CA . ALA A 1 78 ? -4.439 -0.467 -5.830 1.00 94.19 78 ALA A CA 1
ATOM 568 C C . ALA A 1 78 ? -4.426 -1.858 -5.199 1.00 94.19 78 ALA A C 1
ATOM 570 O O . ALA A 1 78 ? -3.455 -2.600 -5.329 1.00 94.19 78 ALA A O 1
ATOM 571 N N . PHE A 1 79 ? -5.524 -2.238 -4.548 1.00 93.75 79 PHE A N 1
ATOM 572 C CA . PHE A 1 79 ? -5.718 -3.617 -4.120 1.00 93.75 79 PHE A CA 1
ATOM 573 C C . PHE A 1 79 ? -6.237 -4.469 -5.278 1.00 93.75 79 PHE A C 1
ATOM 575 O O . PHE A 1 79 ? -7.070 -4.040 -6.078 1.00 93.75 79 PHE A O 1
ATOM 582 N N . SER A 1 80 ? -5.766 -5.708 -5.325 1.00 92.56 80 SER A N 1
ATOM 583 C CA . SER A 1 80 ? -6.394 -6.779 -6.097 1.00 92.56 80 SER A CA 1
ATOM 584 C C . SER A 1 80 ? -7.851 -6.997 -5.654 1.00 92.56 80 SER A C 1
ATOM 586 O O . SER A 1 80 ? -8.171 -6.776 -4.484 1.00 92.56 80 SER A O 1
ATOM 588 N N . PRO A 1 81 ? -8.746 -7.470 -6.543 1.00 89.38 81 PRO A N 1
ATOM 589 C CA . PRO A 1 81 ? -10.153 -7.709 -6.204 1.00 89.38 81 PRO A CA 1
ATOM 590 C C . PRO A 1 81 ? -10.379 -8.757 -5.109 1.00 89.38 81 PRO A C 1
ATOM 592 O O . PRO A 1 81 ? -11.417 -8.737 -4.454 1.00 89.38 81 PRO A O 1
ATOM 595 N N . ASP A 1 82 ? -9.425 -9.670 -4.909 1.00 90.50 82 ASP A N 1
ATOM 596 C CA . ASP A 1 82 ? -9.459 -10.656 -3.826 1.00 90.50 82 ASP A CA 1
ATOM 597 C C . ASP A 1 82 ? -8.816 -10.143 -2.522 1.00 90.50 82 ASP A C 1
ATOM 599 O O . ASP A 1 82 ? -8.860 -10.831 -1.504 1.00 90.50 82 ASP A O 1
ATOM 603 N N . GLY A 1 83 ? -8.230 -8.939 -2.540 1.00 88.62 83 GLY A N 1
ATOM 604 C CA . GLY A 1 83 ? -7.587 -8.290 -1.400 1.00 88.62 83 GLY A CA 1
ATOM 605 C C . GLY A 1 83 ? -6.252 -8.905 -0.977 1.00 88.62 83 GLY A C 1
ATOM 606 O O . GLY A 1 83 ? -5.686 -8.469 0.024 1.00 88.62 83 GLY A O 1
ATOM 607 N N . ARG A 1 84 ? -5.729 -9.900 -1.703 1.00 89.56 84 ARG A N 1
ATOM 608 C CA . ARG A 1 84 ? -4.515 -10.641 -1.308 1.00 89.56 84 ARG A CA 1
ATOM 609 C C . ARG A 1 84 ? -3.229 -9.971 -1.766 1.00 89.56 84 ARG A C 1
ATOM 611 O O . ARG A 1 84 ? -2.171 -10.181 -1.179 1.00 89.56 84 ARG A O 1
ATOM 618 N N . GLN A 1 85 ? -3.327 -9.183 -2.825 1.00 92.25 85 GLN A N 1
ATOM 619 C CA . GLN A 1 85 ? -2.221 -8.421 -3.381 1.00 92.25 85 GLN A CA 1
ATOM 620 C C . GLN A 1 85 ? -2.511 -6.926 -3.374 1.00 92.25 85 GLN A C 1
ATOM 622 O O . GLN A 1 85 ? -3.649 -6.495 -3.591 1.00 92.25 85 GLN A O 1
ATOM 627 N N . LEU A 1 86 ? -1.454 -6.149 -3.186 1.00 91.69 86 LEU A N 1
ATOM 628 C CA . LEU A 1 86 ? -1.429 -4.709 -3.374 1.00 91.69 86 LEU A CA 1
ATOM 629 C C . LEU A 1 86 ? -0.437 -4.393 -4.491 1.00 91.69 86 LEU A C 1
ATOM 631 O O . LEU A 1 86 ? 0.708 -4.831 -4.440 1.00 91.69 86 LEU A O 1
ATOM 635 N N . ALA A 1 87 ? -0.866 -3.627 -5.483 1.00 91.88 87 ALA A N 1
ATOM 636 C CA . ALA A 1 87 ? 0.003 -3.059 -6.496 1.00 91.88 87 ALA A CA 1
ATOM 637 C C . ALA A 1 87 ? 0.334 -1.613 -6.127 1.00 91.88 87 ALA A C 1
ATOM 639 O O . ALA A 1 87 ? -0.556 -0.847 -5.750 1.00 91.88 87 ALA A O 1
ATOM 640 N N . SER A 1 88 ? 1.594 -1.226 -6.271 1.00 89.88 88 SER A N 1
ATOM 641 C CA . SER A 1 88 ? 2.013 0.168 -6.161 1.00 89.88 88 SER A CA 1
ATOM 642 C C . SER A 1 88 ? 2.954 0.553 -7.288 1.00 89.88 88 SER A C 1
ATOM 644 O O . SER A 1 88 ? 3.769 -0.251 -7.737 1.00 89.88 88 SER A O 1
ATOM 646 N N . SER A 1 89 ? 2.852 1.800 -7.737 1.00 88.81 89 SER A N 1
ATOM 647 C CA . SER A 1 89 ? 3.718 2.359 -8.773 1.00 88.81 89 SER A CA 1
ATOM 648 C C . SER A 1 89 ? 4.603 3.456 -8.206 1.00 88.81 89 SER A C 1
ATOM 650 O O . SER A 1 89 ? 4.159 4.271 -7.394 1.00 88.81 89 SER A O 1
ATOM 652 N N . CYS A 1 90 ? 5.847 3.508 -8.671 1.00 84.06 90 CYS A N 1
ATOM 653 C CA . CYS A 1 90 ? 6.726 4.652 -8.473 1.00 84.06 90 CYS A CA 1
ATOM 654 C C . CYS A 1 90 ? 7.114 5.200 -9.837 1.00 84.06 90 CYS A C 1
ATOM 656 O O . CYS A 1 90 ? 7.625 4.464 -10.679 1.00 84.06 90 CYS A O 1
ATOM 658 N N . GLY A 1 91 ? 6.904 6.499 -10.025 1.00 71.75 91 GLY A N 1
ATOM 659 C CA . GLY A 1 91 ? 7.464 7.206 -11.166 1.00 71.75 91 GLY A CA 1
ATOM 660 C C . GLY A 1 91 ? 8.842 7.745 -10.806 1.00 71.75 91 GLY A C 1
ATOM 661 O O . GLY A 1 91 ? 8.972 8.514 -9.849 1.00 71.75 91 GLY A O 1
ATOM 662 N N . SER A 1 92 ? 9.860 7.384 -11.582 1.00 61.81 92 SER A N 1
ATOM 663 C CA . SER A 1 92 ? 11.077 8.190 -11.672 1.00 61.81 92 SER A CA 1
ATOM 664 C C . SER A 1 92 ? 10.898 9.239 -12.767 1.00 61.81 92 SER A C 1
ATOM 666 O O . SER A 1 92 ? 10.210 9.025 -13.762 1.00 61.81 92 SER A O 1
ATOM 668 N N . ARG A 1 93 ? 11.493 10.423 -12.586 1.00 53.56 93 ARG A N 1
ATOM 669 C CA . ARG A 1 93 ? 11.545 11.429 -13.655 1.00 53.56 93 ARG A CA 1
ATOM 670 C C . ARG A 1 93 ? 12.453 10.902 -14.770 1.00 53.56 93 ARG A C 1
ATOM 672 O O . ARG A 1 93 ? 13.664 11.042 -14.647 1.00 53.56 93 ARG A O 1
ATOM 679 N N . GLY A 1 94 ? 11.865 10.349 -15.827 1.00 54.84 94 GLY A N 1
ATOM 680 C CA . GLY A 1 94 ? 12.583 9.947 -17.040 1.00 54.84 94 GLY A CA 1
ATOM 681 C C . GLY A 1 94 ? 12.414 8.473 -17.388 1.00 54.84 94 GLY A C 1
ATOM 682 O O . GLY A 1 94 ? 13.384 7.735 -17.374 1.00 54.84 94 GLY A O 1
ATOM 683 N N . ASP A 1 95 ? 11.189 8.105 -17.758 1.00 56.62 95 ASP A N 1
ATOM 684 C CA . ASP A 1 95 ? 10.883 7.008 -18.693 1.00 56.62 95 ASP A CA 1
ATOM 685 C C . ASP A 1 95 ? 10.707 5.597 -18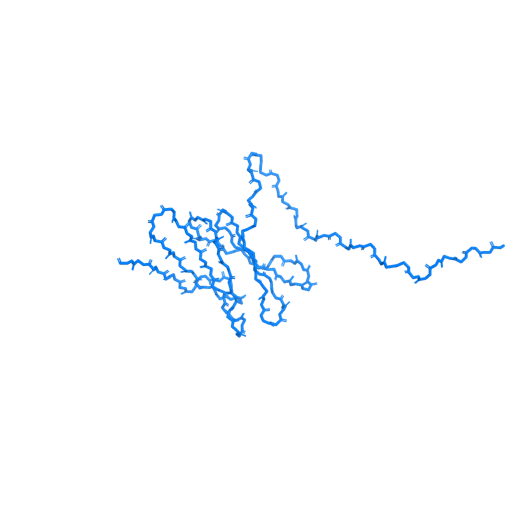.102 1.00 56.62 95 ASP A C 1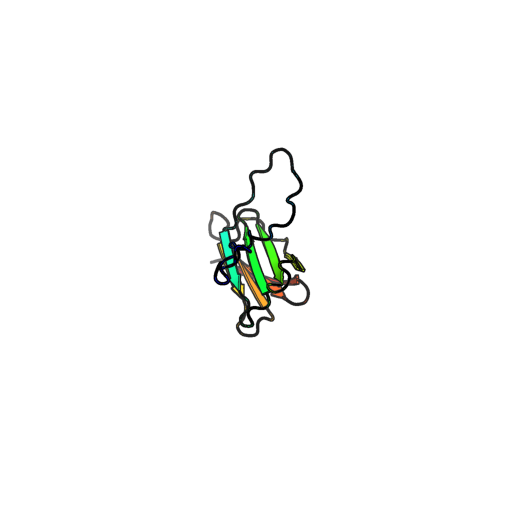
ATOM 687 O O . ASP A 1 95 ? 9.945 4.822 -18.673 1.00 56.62 95 ASP A O 1
ATOM 691 N N . ASP A 1 96 ? 11.258 5.309 -16.919 1.00 64.69 96 ASP A N 1
ATOM 692 C CA . ASP A 1 96 ? 11.054 4.013 -16.256 1.00 64.69 96 ASP A CA 1
ATOM 693 C C . ASP A 1 96 ? 10.015 4.110 -15.128 1.00 64.69 96 ASP A C 1
ATOM 695 O O . ASP A 1 96 ? 10.254 4.678 -14.053 1.00 64.69 96 ASP A O 1
ATOM 699 N N . GLU A 1 97 ? 8.839 3.527 -15.366 1.00 75.25 97 GLU A N 1
ATOM 700 C CA . GLU A 1 97 ? 7.872 3.244 -14.310 1.00 75.25 97 GLU A CA 1
ATOM 701 C C . GLU A 1 97 ? 8.113 1.839 -13.773 1.00 75.25 97 GLU A C 1
ATOM 703 O O . GLU A 1 97 ? 8.117 0.845 -14.502 1.00 75.25 97 GLU A O 1
ATOM 708 N N . THR A 1 98 ? 8.290 1.743 -12.461 1.00 82.56 98 THR A N 1
ATOM 709 C CA . THR A 1 98 ? 8.380 0.453 -11.788 1.00 82.56 98 THR A CA 1
ATOM 710 C C . THR A 1 98 ? 7.079 0.206 -11.031 1.00 82.56 98 THR A C 1
ATOM 712 O O . THR A 1 98 ? 6.531 1.099 -10.374 1.00 82.56 98 THR A O 1
ATOM 715 N N . LEU A 1 99 ? 6.566 -1.016 -11.126 1.00 87.81 99 LEU A N 1
ATOM 716 C CA . LEU A 1 99 ? 5.441 -1.508 -10.344 1.00 87.81 99 LEU A CA 1
ATOM 717 C C . LEU A 1 99 ? 5.945 -2.549 -9.351 1.00 87.81 99 LEU A C 1
ATOM 719 O O . LEU A 1 99 ? 6.793 -3.377 -9.670 1.00 87.81 99 LEU A O 1
ATOM 723 N N . TRP A 1 100 ? 5.382 -2.537 -8.154 1.00 88.44 100 TRP A N 1
ATOM 724 C CA . TRP A 1 100 ? 5.646 -3.531 -7.128 1.00 88.44 100 TRP A CA 1
ATOM 725 C C . TRP A 1 100 ? 4.347 -4.227 -6.767 1.00 88.44 100 TRP A C 1
ATOM 727 O O . TRP A 1 100 ? 3.302 -3.586 -6.639 1.00 88.44 100 TRP A O 1
ATOM 737 N N . LEU A 1 101 ? 4.431 -5.541 -6.591 1.00 91.31 101 LEU A N 1
ATOM 738 C CA . LEU A 1 101 ? 3.352 -6.362 -6.068 1.00 91.31 101 LEU A CA 1
ATOM 739 C C . LEU A 1 101 ? 3.709 -6.812 -4.663 1.00 91.31 101 LEU A C 1
ATOM 741 O O . LEU A 1 101 ? 4.742 -7.444 -4.442 1.00 91.31 101 LEU A O 1
ATOM 745 N N . TRP A 1 102 ? 2.819 -6.542 -3.725 1.00 90.88 102 TRP A N 1
ATOM 746 C CA . TRP A 1 102 ? 2.978 -6.870 -2.319 1.00 90.88 102 TRP A CA 1
ATOM 747 C C . TRP A 1 102 ? 1.922 -7.876 -1.905 1.00 90.88 102 TRP A C 1
ATOM 749 O O . TRP A 1 102 ? 0.758 -7.743 -2.280 1.00 90.88 102 TRP A O 1
ATOM 759 N N . ASP A 1 103 ? 2.312 -8.853 -1.099 1.00 89.75 103 ASP A N 1
ATOM 760 C CA . ASP A 1 103 ? 1.363 -9.721 -0.414 1.00 89.75 103 ASP A CA 1
ATOM 761 C C . ASP A 1 103 ? 0.820 -8.990 0.825 1.00 89.75 103 ASP A C 1
ATOM 763 O O . ASP A 1 103 ? 1.579 -8.546 1.687 1.00 89.75 103 ASP A O 1
ATOM 767 N N . THR A 1 104 ? -0.502 -8.834 0.911 1.00 83.75 104 THR A N 1
ATOM 768 C CA . THR A 1 104 ? -1.158 -8.027 1.958 1.00 83.75 104 THR A CA 1
ATOM 769 C C . THR A 1 104 ? -1.190 -8.711 3.324 1.00 83.75 104 THR A C 1
ATOM 771 O O . THR A 1 104 ? -1.395 -8.044 4.339 1.00 83.75 104 THR A O 1
ATOM 774 N N . ALA A 1 105 ? -0.986 -10.030 3.375 1.00 83.69 105 ALA A N 1
ATOM 775 C CA . ALA A 1 105 ? -0.969 -10.795 4.618 1.00 83.69 105 ALA A CA 1
ATOM 776 C C . ALA A 1 105 ? 0.403 -10.735 5.303 1.00 83.69 105 ALA A C 1
ATOM 778 O O . ALA A 1 105 ? 0.492 -10.699 6.529 1.00 83.69 105 ALA A O 1
ATOM 779 N N . THR A 1 106 ? 1.470 -10.730 4.509 1.00 83.25 106 THR A N 1
ATOM 780 C CA . THR A 1 106 ? 2.862 -10.760 4.975 1.00 83.25 106 THR A CA 1
ATOM 781 C C . THR A 1 106 ? 3.552 -9.401 4.899 1.00 83.25 106 THR A C 1
ATOM 783 O O . THR A 1 106 ? 4.574 -9.204 5.556 1.00 83.25 106 THR A O 1
ATOM 786 N N . GLY A 1 107 ? 3.026 -8.473 4.096 1.00 81.06 107 GLY A N 1
ATOM 787 C CA . GLY A 1 107 ? 3.665 -7.193 3.802 1.00 81.06 107 GLY A CA 1
ATOM 788 C C . GLY A 1 107 ? 4.973 -7.337 3.016 1.00 81.06 107 GLY A C 1
ATOM 789 O O . GLY A 1 107 ? 5.821 -6.451 3.067 1.00 81.06 107 GLY A O 1
ATOM 790 N N . GLN A 1 108 ? 5.186 -8.463 2.334 1.00 83.69 108 GLN A N 1
ATOM 791 C CA . GLN A 1 108 ? 6.409 -8.716 1.576 1.00 83.69 108 GLN A CA 1
ATOM 792 C C . GLN A 1 108 ? 6.237 -8.320 0.112 1.00 83.69 108 GLN A C 1
ATOM 794 O O . GLN A 1 108 ? 5.183 -8.551 -0.486 1.00 83.69 108 GLN A O 1
ATOM 799 N N . CYS A 1 109 ? 7.295 -7.760 -0.478 1.00 85.81 109 CYS A N 1
ATOM 800 C CA . CYS A 1 109 ? 7.364 -7.576 -1.922 1.00 85.81 109 CYS A CA 1
ATOM 801 C C . CYS A 1 109 ? 7.498 -8.951 -2.586 1.00 85.81 109 CYS A C 1
ATOM 803 O O . CYS A 1 109 ? 8.422 -9.709 -2.293 1.00 85.81 109 CYS A O 1
ATOM 805 N N . THR A 1 110 ? 6.563 -9.269 -3.472 1.00 87.44 110 THR A N 1
ATOM 806 C CA . THR A 1 110 ? 6.507 -10.541 -4.202 1.00 87.44 110 THR A CA 1
ATOM 807 C C . THR A 1 110 ? 7.052 -10.424 -5.618 1.00 87.44 110 THR A C 1
ATOM 809 O O . THR A 1 110 ? 7.595 -11.397 -6.137 1.00 87.44 110 THR A O 1
ATOM 812 N N . ALA A 1 111 ? 6.936 -9.250 -6.241 1.00 85.44 111 ALA A N 1
ATOM 813 C CA . ALA A 1 111 ? 7.466 -9.002 -7.572 1.00 85.44 111 ALA A CA 1
ATOM 814 C C . ALA A 1 111 ? 7.716 -7.513 -7.811 1.00 85.44 111 ALA A C 1
ATOM 816 O O . ALA A 1 111 ? 6.974 -6.660 -7.322 1.00 85.44 111 ALA A O 1
ATOM 817 N N . THR A 1 112 ? 8.716 -7.242 -8.645 1.00 85.75 112 THR A N 1
ATOM 818 C CA . THR A 1 112 ? 8.991 -5.931 -9.231 1.00 85.75 112 THR A CA 1
ATOM 819 C C . THR A 1 112 ? 8.836 -6.069 -10.741 1.00 85.75 112 THR A C 1
ATOM 821 O O . THR A 1 112 ? 9.413 -6.976 -11.340 1.00 85.75 112 THR A O 1
ATOM 824 N N . LEU A 1 113 ? 8.025 -5.211 -11.348 1.00 83.50 113 LEU A N 1
ATOM 825 C CA . LEU A 1 113 ? 7.744 -5.183 -12.778 1.00 83.50 113 LEU A CA 1
ATOM 826 C C . LEU A 1 113 ? 8.239 -3.841 -13.314 1.00 83.50 113 LEU A C 1
ATOM 828 O O . LEU A 1 113 ? 7.728 -2.792 -12.931 1.00 83.50 113 LEU A O 1
ATOM 832 N N . GLU A 1 114 ? 9.235 -3.872 -14.185 1.00 79.50 114 GLU A N 1
ATOM 833 C CA . GLU A 1 114 ? 9.745 -2.681 -14.859 1.00 79.50 114 GLU A CA 1
ATOM 834 C C . GLU A 1 114 ? 8.993 -2.508 -16.177 1.00 79.50 114 GLU A C 1
ATOM 836 O O . GLU A 1 114 ? 8.963 -3.416 -17.011 1.00 79.50 114 GLU A O 1
ATOM 841 N N . VAL A 1 115 ? 8.350 -1.356 -16.355 1.00 65.12 115 VAL A N 1
ATOM 842 C CA . VAL A 1 115 ? 7.735 -0.972 -17.624 1.00 65.12 115 VAL A CA 1
ATOM 843 C C . VAL A 1 115 ? 8.752 -0.106 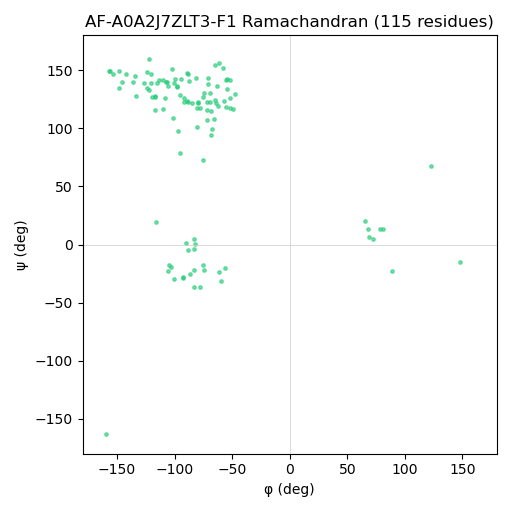-18.362 1.00 65.12 115 VAL A C 1
ATOM 845 O O . VAL A 1 115 ? 8.684 1.116 -18.319 1.00 65.12 115 VAL A O 1
ATOM 848 N N . GLY A 1 116 ? 9.736 -0.764 -18.978 1.00 62.22 116 GLY A N 1
ATOM 849 C CA . GLY A 1 116 ? 10.704 -0.144 -19.885 1.00 62.22 116 GLY A CA 1
ATOM 850 C C . GLY A 1 116 ? 10.285 -0.351 -21.343 1.00 62.22 116 GLY A C 1
ATOM 851 O O . GLY A 1 116 ? 9.845 -1.444 -21.712 1.00 62.22 116 GLY A O 1
ATOM 852 N N . SER A 1 117 ? 10.381 0.706 -22.150 1.00 51.59 117 SER A N 1
ATOM 853 C CA . SER A 1 117 ? 10.114 0.720 -23.600 1.00 51.59 117 SER A CA 1
ATOM 854 C C . SER A 1 117 ? 11.226 0.094 -24.435 1.00 51.59 117 SER A C 1
ATOM 856 O O . SER A 1 117 ? 12.403 0.381 -24.119 1.00 51.59 117 SER A O 1
#

Organism: NCBI:txid47790

pLDDT: mean 74.37, std 19.35, range [36.25, 94.19]

Foldseek 3Di:
DDDDDDPPDDPDPDPQPDDDDDPPPPDDPFDFQEKDAFLVRQWIWTWTQQQWIWIAGPVVRDTPDIQHDDPGGWNYWYADNVRQWIKIWGDDPDAWIKIWIAGPVVRDTPDIDIPHD

Radius of gyration: 18.74 Å; Cα contacts (8 Å, |Δi|>4): 235; chains: 1; bounding box: 50×32×62 Å

Secondary structure (DSSP, 8-state):
-PPPPPTT-PPPPPPP--------TTPPPPPEEEEEE-TTSSEEEEEETTSEEEEEETTT--EEEEEE--SS-EEEEEE-TTSSEEEEEEE-SSS-EEEEEEETTTTEEEEEEEE--